Protein AF-A0A8T4ZDG9-F1 (afdb_monomer_lite)

Structure (mmCIF, N/CA/C/O backbone):
data_AF-A0A8T4ZDG9-F1
#
_entry.id   AF-A0A8T4ZDG9-F1
#
loop_
_atom_site.group_PDB
_atom_site.id
_atom_site.type_symbol
_atom_site.label_atom_id
_atom_site.label_alt_id
_atom_site.label_comp_id
_atom_site.label_asym_id
_atom_site.label_entity_id
_atom_site.label_seq_id
_atom_site.pdbx_PDB_ins_code
_atom_site.Cartn_x
_atom_site.Cartn_y
_atom_site.Cartn_z
_atom_site.occupancy
_atom_site.B_iso_or_equiv
_atom_site.auth_seq_id
_atom_site.auth_comp_id
_atom_site.auth_asym_id
_atom_site.auth_atom_id
_atom_site.pdbx_PDB_model_num
ATOM 1 N N . HIS A 1 1 ? -2.688 12.270 -14.370 1.00 51.41 1 HIS A N 1
ATOM 2 C CA . HIS A 1 1 ? -2.656 11.263 -13.291 1.00 51.41 1 HIS A CA 1
ATOM 3 C C . HIS A 1 1 ? -4.030 10.636 -13.156 1.00 51.41 1 HIS A C 1
ATOM 5 O O . HIS A 1 1 ? -4.962 11.357 -12.830 1.00 51.41 1 HIS A O 1
ATOM 11 N N . LEU A 1 2 ? -4.164 9.337 -13.416 1.00 56.06 2 LEU A N 1
ATOM 12 C CA . LEU A 1 2 ? -5.369 8.587 -13.061 1.00 56.06 2 LEU A CA 1
ATOM 13 C C . LEU A 1 2 ? -5.032 7.766 -11.811 1.00 56.06 2 LEU A C 1
ATOM 15 O O . LEU A 1 2 ? -4.257 6.817 -11.917 1.00 56.06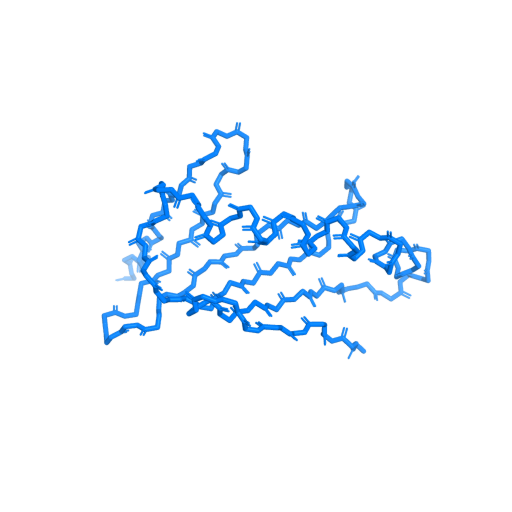 2 LEU A O 1
ATOM 19 N N . PRO A 1 3 ? -5.492 8.169 -10.615 1.00 72.00 3 PRO A N 1
ATOM 20 C CA . PRO A 1 3 ? -5.440 7.283 -9.465 1.00 72.00 3 PRO A CA 1
ATOM 21 C C . PRO A 1 3 ? -6.426 6.136 -9.703 1.00 72.00 3 PRO A C 1
ATOM 23 O O . PRO A 1 3 ? -7.586 6.379 -10.033 1.00 72.00 3 PRO A O 1
ATOM 26 N N . PHE A 1 4 ? -5.970 4.896 -9.536 1.00 88.38 4 PHE A N 1
ATOM 27 C CA . PHE A 1 4 ? -6.896 3.786 -9.343 1.00 88.38 4 PHE A CA 1
ATOM 28 C C . PHE A 1 4 ? -7.306 3.791 -7.870 1.00 88.38 4 PHE A C 1
ATOM 30 O O . PHE A 1 4 ? -6.449 3.840 -6.981 1.00 88.38 4 PHE A O 1
ATOM 37 N N . GLU A 1 5 ? -8.611 3.792 -7.614 1.00 93.00 5 GLU A N 1
ATOM 38 C CA . GLU A 1 5 ? -9.168 3.815 -6.264 1.00 93.00 5 GLU A CA 1
ATOM 39 C C . GLU A 1 5 ? -10.190 2.689 -6.115 1.00 93.00 5 GLU A C 1
ATOM 41 O O . GLU A 1 5 ? -11.019 2.474 -6.999 1.00 93.00 5 GLU A O 1
ATOM 46 N N . CYS A 1 6 ? -10.137 1.976 -4.993 1.00 92.19 6 CYS A N 1
ATOM 47 C CA . CYS A 1 6 ? -11.117 0.949 -4.662 1.00 92.19 6 CYS A CA 1
ATOM 48 C C . CYS A 1 6 ? -11.402 0.916 -3.157 1.00 92.19 6 CYS A C 1
ATOM 50 O O . CYS A 1 6 ? -10.595 1.368 -2.340 1.00 92.19 6 CYS A O 1
ATOM 52 N N . THR A 1 7 ? -12.561 0.364 -2.801 1.00 92.25 7 THR A N 1
ATOM 53 C CA . THR A 1 7 ? -12.920 0.063 -1.414 1.00 92.25 7 THR A CA 1
ATOM 54 C C . THR A 1 7 ? -13.111 -1.437 -1.271 1.00 92.25 7 THR A C 1
ATOM 56 O O . THR A 1 7 ? -13.892 -2.035 -2.009 1.00 92.25 7 THR A O 1
ATOM 59 N N . LEU A 1 8 ? -12.421 -2.034 -0.304 1.00 89.31 8 LEU A N 1
ATOM 60 C CA . LEU A 1 8 ? -12.481 -3.461 -0.017 1.00 89.31 8 LEU A CA 1
ATOM 61 C C . LEU A 1 8 ? -12.489 -3.683 1.496 1.00 89.31 8 LEU A C 1
ATOM 63 O O . LEU A 1 8 ? -11.585 -3.231 2.181 1.00 89.31 8 LEU A O 1
ATOM 67 N N . GLU A 1 9 ? -13.517 -4.350 2.028 1.00 87.12 9 GLU A N 1
ATOM 68 C CA . GLU A 1 9 ? -13.583 -4.769 3.444 1.00 87.12 9 GLU A CA 1
ATOM 69 C C . GLU A 1 9 ? -13.313 -3.642 4.473 1.00 87.12 9 GLU A C 1
ATOM 71 O O . GLU A 1 9 ? -12.791 -3.873 5.558 1.00 87.12 9 GLU A O 1
ATOM 76 N N . GLY A 1 10 ? -13.687 -2.395 4.155 1.00 87.00 10 GLY A N 1
ATOM 77 C CA . GLY A 1 10 ? -13.455 -1.228 5.025 1.00 87.00 10 GLY A CA 1
ATOM 78 C C . GLY A 1 10 ? -12.116 -0.512 4.802 1.00 87.00 10 GLY A C 1
ATOM 79 O O . GLY A 1 10 ? -11.841 0.490 5.467 1.00 87.00 10 GLY A O 1
ATOM 80 N N . PHE A 1 11 ? -11.319 -0.981 3.846 1.00 91.62 11 PHE A N 1
ATOM 81 C CA . PHE A 1 11 ? -10.093 -0.353 3.381 1.00 91.62 11 PHE A CA 1
ATOM 82 C C . PHE A 1 11 ? -10.396 0.470 2.138 1.00 91.62 11 PHE A C 1
ATOM 84 O O . PHE A 1 11 ? -10.853 -0.058 1.128 1.00 91.62 11 PHE A O 1
ATOM 91 N N . ASN A 1 12 ? -10.112 1.764 2.203 1.00 94.25 12 ASN A N 1
ATOM 92 C CA . ASN A 1 12 ? -10.069 2.619 1.028 1.00 94.25 12 ASN A CA 1
ATOM 93 C C . ASN A 1 12 ? -8.638 2.605 0.513 1.00 94.25 12 ASN A C 1
ATOM 95 O O . ASN A 1 12 ? -7.725 2.968 1.249 1.00 94.25 12 ASN A O 1
ATOM 99 N N . VAL A 1 13 ? -8.415 2.208 -0.733 1.00 94.25 13 VAL A N 1
ATOM 100 C CA . VAL A 1 13 ? -7.066 2.078 -1.285 1.00 94.25 13 VAL A CA 1
ATOM 101 C C . VAL A 1 13 ? -6.897 2.999 -2.479 1.00 94.25 13 VAL A C 1
ATOM 103 O O . VAL A 1 13 ? -7.774 3.095 -3.334 1.00 94.25 13 VAL A O 1
ATOM 106 N N . LYS A 1 14 ? -5.766 3.709 -2.517 1.00 94.25 14 LYS A N 1
ATOM 107 C CA . LYS A 1 14 ? -5.386 4.610 -3.610 1.00 94.25 14 LYS A CA 1
ATOM 108 C C . LYS A 1 14 ? -4.033 4.198 -4.169 1.00 94.25 14 LYS A C 1
ATOM 110 O O . LYS A 1 14 ? -3.022 4.345 -3.483 1.00 94.25 14 LYS A O 1
ATOM 115 N N . LEU A 1 15 ? -4.021 3.748 -5.420 1.00 94.06 15 LEU A N 1
ATOM 116 C CA . LEU A 1 15 ? -2.815 3.411 -6.171 1.00 94.06 15 LEU A CA 1
ATOM 117 C C . LEU A 1 15 ? -2.426 4.597 -7.050 1.00 94.06 15 LEU A C 1
ATOM 119 O O . LEU A 1 15 ? -3.240 5.116 -7.819 1.00 94.06 15 LEU A O 1
ATOM 123 N N . ARG A 1 16 ? -1.176 5.052 -6.932 1.00 94.12 16 ARG A N 1
ATOM 124 C CA . ARG A 1 16 ? -0.673 6.226 -7.657 1.00 94.12 16 ARG A CA 1
ATOM 125 C C . ARG A 1 16 ? 0.688 5.960 -8.287 1.00 94.12 16 ARG A C 1
ATOM 127 O O . ARG A 1 16 ? 1.624 5.561 -7.607 1.00 94.12 16 ARG A O 1
ATOM 134 N N . CYS A 1 17 ? 0.824 6.302 -9.565 1.00 93.94 17 CYS A N 1
ATOM 135 C CA . CYS A 1 17 ? 2.116 6.494 -10.220 1.00 93.94 17 CYS A CA 1
ATOM 136 C C . CYS A 1 17 ? 2.367 8.002 -10.387 1.00 93.94 17 CYS A C 1
ATOM 138 O O . CYS A 1 17 ? 1.527 8.720 -10.945 1.00 93.94 17 CYS A O 1
ATOM 140 N N . ARG A 1 18 ? 3.489 8.493 -9.840 1.00 91.19 18 ARG A N 1
ATOM 141 C CA . ARG A 1 18 ? 3.881 9.916 -9.827 1.00 91.19 18 ARG A CA 1
ATOM 142 C C . ARG A 1 18 ? 5.021 10.199 -10.818 1.00 91.19 18 ARG A C 1
ATOM 144 O O . ARG A 1 18 ? 5.887 11.011 -10.527 1.00 91.19 18 ARG A O 1
ATOM 151 N N . SER A 1 19 ? 5.001 9.528 -11.967 1.00 91.25 19 SER A N 1
ATOM 152 C CA . SER A 1 19 ? 5.998 9.700 -13.024 1.00 91.25 19 SER A CA 1
ATOM 153 C C . SER A 1 19 ? 5.411 10.404 -14.242 1.00 91.25 19 SER A C 1
ATOM 155 O O . SER A 1 19 ? 4.222 10.258 -14.541 1.00 91.25 19 SER A O 1
ATOM 157 N N . SER A 1 20 ? 6.254 11.150 -14.951 1.00 91.50 20 SER A N 1
ATOM 158 C CA . SER A 1 20 ? 5.989 11.641 -16.306 1.00 91.50 20 SER A CA 1
ATOM 159 C C . SER A 1 20 ? 6.691 10.798 -17.378 1.00 91.50 20 SER A C 1
ATOM 161 O O . SER A 1 20 ? 6.432 11.005 -18.564 1.00 91.50 20 SER A O 1
ATOM 163 N N . ASP A 1 21 ? 7.546 9.843 -16.990 1.00 95.06 21 ASP A N 1
ATOM 164 C CA . ASP A 1 21 ? 8.180 8.917 -17.927 1.00 95.06 21 ASP A CA 1
ATOM 165 C C . ASP A 1 21 ? 7.150 7.896 -18.424 1.00 95.06 21 ASP A C 1
ATOM 167 O O . ASP A 1 21 ? 6.560 7.131 -17.655 1.00 95.06 21 ASP A O 1
ATOM 171 N N . ARG A 1 22 ? 6.949 7.871 -19.744 1.00 94.56 22 ARG A N 1
ATOM 172 C CA . ARG A 1 22 ? 6.013 6.966 -20.411 1.00 94.56 22 ARG A CA 1
ATOM 173 C C . ARG A 1 22 ? 6.272 5.497 -20.069 1.00 94.56 22 ARG A C 1
ATOM 175 O O . ARG A 1 22 ? 5.308 4.785 -19.813 1.00 94.56 22 ARG A O 1
ATOM 182 N N . LYS A 1 23 ? 7.530 5.051 -20.036 1.00 95.31 23 LYS A N 1
ATOM 183 C CA . LYS A 1 23 ? 7.873 3.647 -19.754 1.00 95.31 23 LYS A CA 1
ATOM 184 C C . LYS A 1 23 ? 7.504 3.261 -18.328 1.00 95.31 23 LYS A C 1
ATOM 186 O O . LYS A 1 23 ? 7.026 2.158 -18.088 1.00 95.31 23 LYS A O 1
ATOM 191 N N . VAL A 1 24 ? 7.694 4.183 -17.386 1.00 94.75 24 VAL A N 1
ATOM 192 C CA . VAL A 1 24 ? 7.310 3.987 -15.982 1.00 94.75 24 VAL A CA 1
ATOM 193 C C . VAL A 1 24 ? 5.788 3.919 -15.849 1.00 94.75 24 VAL A C 1
ATOM 195 O O . VAL A 1 24 ? 5.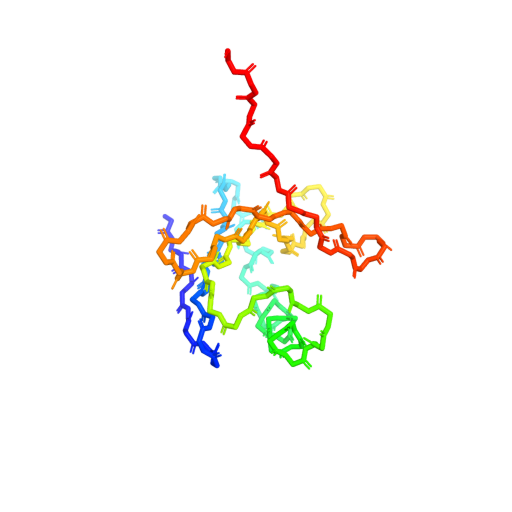267 3.084 -15.115 1.00 94.75 24 VAL A O 1
ATOM 198 N N . VAL A 1 25 ? 5.059 4.770 -16.576 1.00 93.81 25 VAL A N 1
ATOM 199 C CA . VAL A 1 25 ? 3.589 4.756 -16.587 1.00 93.81 25 VAL A CA 1
ATOM 200 C C . VAL A 1 25 ? 3.040 3.473 -17.217 1.00 93.81 25 VAL A C 1
ATOM 202 O O . VAL A 1 25 ? 2.122 2.880 -16.656 1.00 93.81 25 VAL A O 1
ATOM 205 N N . GLU A 1 26 ? 3.604 3.020 -18.338 1.00 94.94 26 GLU A N 1
ATOM 206 C C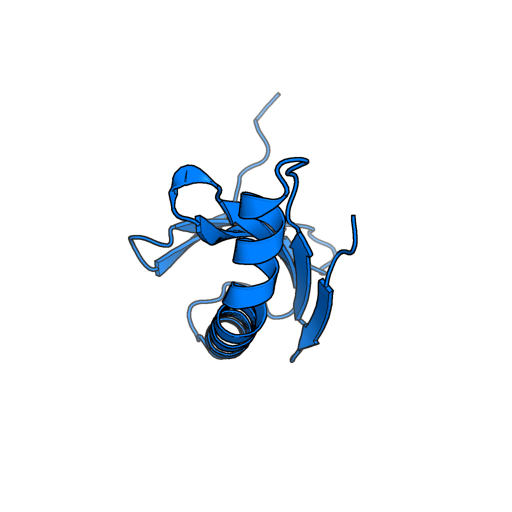A . GLU A 1 26 ? 3.240 1.750 -18.983 1.00 94.94 26 GLU A CA 1
ATOM 207 C C . GLU A 1 26 ? 3.476 0.565 -18.031 1.00 94.94 26 GLU A C 1
ATOM 209 O O . GLU A 1 26 ? 2.551 -0.204 -17.775 1.00 94.94 26 GLU A O 1
ATOM 214 N N . ALA A 1 27 ? 4.649 0.493 -17.393 1.00 94.75 27 ALA A N 1
ATOM 215 C CA . ALA A 1 27 ? 4.949 -0.534 -16.396 1.00 94.75 27 ALA A CA 1
ATOM 216 C C . ALA A 1 27 ? 3.993 -0.495 -15.188 1.00 94.75 27 ALA A C 1
ATOM 218 O O . ALA A 1 27 ? 3.625 -1.538 -14.649 1.00 94.75 27 ALA A O 1
ATOM 219 N N . ALA A 1 28 ? 3.558 0.694 -14.759 1.00 94.88 28 ALA A N 1
ATOM 220 C CA . ALA A 1 28 ? 2.577 0.822 -13.685 1.00 94.88 28 ALA A CA 1
ATOM 221 C C . ALA A 1 28 ? 1.215 0.222 -14.072 1.00 94.88 28 ALA A C 1
ATOM 223 O O . ALA A 1 28 ? 0.606 -0.466 -13.256 1.00 94.88 28 ALA A O 1
A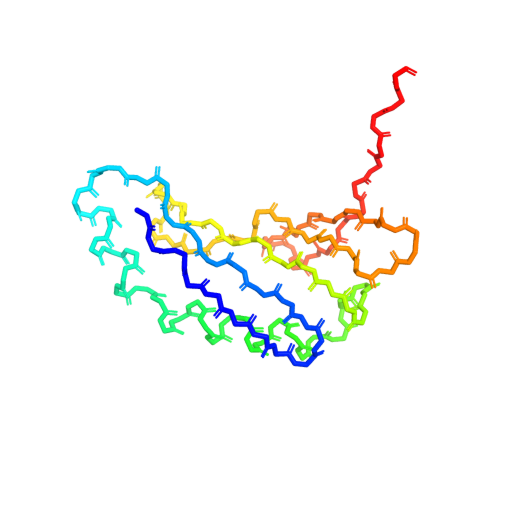TOM 224 N N . PHE A 1 29 ? 0.759 0.420 -15.314 1.00 93.31 29 PHE A N 1
ATOM 225 C CA . PHE A 1 29 ? -0.468 -0.216 -15.802 1.00 93.31 29 PHE A CA 1
ATOM 226 C C . PHE A 1 29 ? -0.338 -1.739 -15.873 1.00 93.31 29 PHE A C 1
ATOM 228 O O . PHE A 1 29 ? -1.226 -2.441 -15.397 1.00 93.31 29 PHE A O 1
ATOM 235 N N . GLU A 1 30 ? 0.780 -2.253 -16.389 1.00 94.56 30 GLU A N 1
ATOM 236 C CA . GLU A 1 30 ? 1.038 -3.699 -16.476 1.00 94.56 30 GLU A CA 1
ATOM 237 C C . GLU A 1 30 ? 1.070 -4.390 -15.103 1.00 94.56 30 GLU A C 1
ATOM 239 O O . GLU A 1 30 ? 0.787 -5.581 -14.987 1.00 94.56 30 GLU A O 1
ATOM 244 N N . ARG A 1 31 ? 1.411 -3.652 -14.040 1.00 94.75 31 ARG A N 1
ATOM 245 C CA . ARG A 1 31 ? 1.504 -4.171 -12.666 1.00 94.75 31 ARG A CA 1
ATOM 246 C C . ARG A 1 31 ? 0.238 -3.973 -11.835 1.00 94.75 31 ARG A C 1
ATOM 248 O O . ARG A 1 31 ? 0.231 -4.363 -10.666 1.00 94.75 31 ARG A O 1
ATOM 255 N N . LEU A 1 32 ? -0.813 -3.377 -12.398 1.00 91.88 32 LEU A N 1
ATOM 256 C CA . LEU A 1 32 ? -2.012 -3.018 -11.643 1.00 91.88 32 LEU A CA 1
ATOM 257 C C . LEU A 1 32 ? -2.732 -4.249 -11.073 1.00 91.88 32 LEU A C 1
ATOM 259 O O . LEU A 1 32 ? -3.105 -4.230 -9.903 1.00 91.88 32 LEU A O 1
ATOM 263 N N . ASP A 1 33 ? -2.848 -5.332 -11.843 1.00 91.81 33 ASP A N 1
ATOM 264 C CA . ASP A 1 33 ? -3.519 -6.565 -11.401 1.00 91.81 33 ASP A CA 1
ATOM 265 C C . ASP A 1 33 ? -2.818 -7.187 -10.188 1.00 91.81 33 ASP A C 1
ATOM 267 O O . ASP A 1 33 ? -3.443 -7.462 -9.164 1.00 91.81 33 ASP A O 1
ATOM 271 N N . SER A 1 34 ? -1.489 -7.299 -10.250 1.00 92.06 34 SER A N 1
ATOM 272 C CA . SER A 1 34 ? -0.686 -7.795 -9.128 1.00 92.06 34 SER A CA 1
ATOM 273 C C . SER A 1 34 ? -0.818 -6.902 -7.888 1.00 92.06 34 SER A C 1
ATOM 275 O O . SER A 1 34 ? -0.844 -7.390 -6.758 1.00 92.06 34 SER A O 1
ATOM 277 N N . ALA A 1 35 ? -0.957 -5.586 -8.071 1.00 91.88 35 ALA A N 1
ATOM 278 C CA . ALA A 1 35 ? -1.210 -4.680 -6.959 1.00 91.88 35 ALA A CA 1
ATOM 279 C C . ALA A 1 35 ? -2.599 -4.899 -6.335 1.00 91.88 35 ALA A C 1
ATOM 281 O O . ALA A 1 35 ? -2.722 -4.861 -5.111 1.00 91.88 35 ALA A O 1
ATOM 282 N N . VAL A 1 36 ? -3.626 -5.177 -7.145 1.00 90.81 36 VAL A N 1
ATOM 283 C CA . VAL A 1 36 ? -4.972 -5.528 -6.663 1.00 90.81 36 VAL A CA 1
ATOM 284 C C . VAL A 1 36 ? -4.955 -6.839 -5.867 1.00 90.81 36 VAL A C 1
ATOM 286 O O . VAL A 1 36 ? -5.540 -6.895 -4.785 1.00 90.81 36 VAL A O 1
ATOM 289 N N . GLU A 1 37 ? -4.229 -7.860 -6.323 1.00 91.12 37 GLU A N 1
ATOM 290 C CA . GLU A 1 37 ? -4.048 -9.119 -5.579 1.00 91.12 37 GLU A CA 1
ATOM 291 C C . GLU A 1 37 ? -3.332 -8.912 -4.235 1.00 91.12 37 GLU A C 1
ATOM 293 O O . GLU A 1 37 ? -3.718 -9.490 -3.210 1.00 91.12 37 GLU A O 1
ATOM 298 N N . ASN A 1 38 ? -2.317 -8.044 -4.209 1.00 89.06 38 ASN A N 1
ATOM 299 C CA . ASN A 1 38 ? -1.612 -7.689 -2.979 1.00 89.06 38 ASN A CA 1
ATOM 300 C C . ASN A 1 38 ? -2.533 -6.971 -1.986 1.00 89.06 38 ASN A C 1
ATOM 302 O O . ASN A 1 38 ? -2.488 -7.261 -0.792 1.00 89.06 38 ASN A O 1
ATOM 306 N N . ILE A 1 39 ? -3.398 -6.075 -2.467 1.00 88.94 39 ILE A N 1
ATOM 307 C CA . ILE A 1 39 ? -4.400 -5.391 -1.638 1.00 88.94 39 ILE A CA 1
ATOM 308 C C . ILE A 1 39 ? -5.386 -6.394 -1.052 1.00 88.94 39 ILE A C 1
ATOM 310 O O . ILE A 1 39 ? -5.642 -6.363 0.147 1.00 88.94 39 ILE A O 1
ATOM 314 N N . TRP A 1 40 ? -5.905 -7.303 -1.876 1.00 89.38 40 TRP A N 1
ATOM 315 C CA . TRP A 1 40 ? -6.803 -8.360 -1.419 1.00 89.38 40 TRP A CA 1
ATOM 316 C C . TRP A 1 40 ? -6.162 -9.238 -0.342 1.00 89.38 40 TRP A C 1
ATOM 318 O O . TRP A 1 40 ? -6.788 -9.583 0.658 1.00 89.38 40 TRP A O 1
ATOM 328 N N . SER A 1 41 ? -4.885 -9.574 -0.521 1.00 88.44 41 SER A N 1
ATOM 329 C CA . SER A 1 41 ? -4.124 -10.316 0.481 1.00 88.44 41 SER A CA 1
ATOM 330 C C . SER A 1 41 ? -3.956 -9.505 1.765 1.00 88.44 41 SER A C 1
ATOM 332 O O . SER A 1 41 ? -4.109 -10.056 2.851 1.00 88.44 41 SER A O 1
ATOM 334 N N . LEU A 1 42 ? -3.686 -8.201 1.653 1.00 84.81 42 LEU A N 1
ATOM 335 C CA . LEU A 1 42 ? -3.505 -7.295 2.785 1.00 84.81 42 LEU A CA 1
ATOM 336 C C . LEU A 1 42 ? -4.759 -7.200 3.664 1.00 84.81 42 LEU A C 1
ATOM 338 O O . LEU A 1 42 ? -4.632 -7.302 4.879 1.00 84.81 42 LEU A O 1
ATOM 342 N N . THR A 1 43 ? -5.958 -7.049 3.082 1.00 83.88 43 THR A N 1
ATOM 343 C CA . THR A 1 43 ? -7.201 -6.897 3.873 1.00 83.88 43 THR A CA 1
ATOM 344 C C . THR A 1 43 ? -7.550 -8.139 4.689 1.00 83.88 43 THR A C 1
ATOM 346 O O . THR A 1 43 ? -8.269 -8.047 5.680 1.00 83.88 43 THR A O 1
ATOM 349 N N . ARG A 1 44 ? -7.004 -9.296 4.303 1.00 85.06 44 ARG A N 1
ATOM 350 C CA . ARG A 1 44 ? -7.243 -10.593 4.944 1.00 85.06 44 ARG A CA 1
ATOM 351 C C . ARG A 1 44 ? -6.208 -10.966 5.994 1.00 85.06 44 ARG A C 1
ATOM 353 O O . ARG A 1 44 ? -6.347 -12.010 6.629 1.00 85.06 44 ARG A O 1
ATOM 360 N N . ARG A 1 45 ? -5.158 -10.164 6.171 1.00 83.06 45 ARG A N 1
ATOM 361 C CA . ARG A 1 45 ? -4.135 -10.462 7.168 1.00 83.06 45 ARG A CA 1
ATOM 362 C C . ARG A 1 45 ? -4.598 -10.086 8.568 1.00 83.06 45 ARG A C 1
ATOM 364 O O . ARG A 1 45 ? -4.993 -8.949 8.825 1.00 83.06 45 ARG A O 1
ATOM 371 N N . GLU A 1 46 ? -4.435 -11.028 9.491 1.00 76.06 46 GLU A N 1
ATOM 372 C CA . GLU A 1 46 ? -4.700 -10.827 10.921 1.00 76.06 46 GLU A CA 1
ATOM 373 C C . GLU A 1 46 ? -3.715 -9.848 11.586 1.00 76.06 46 GLU A C 1
ATOM 375 O O . GLU A 1 46 ? -4.008 -9.312 12.652 1.00 76.06 46 GLU A O 1
ATOM 380 N N . ASP A 1 47 ? -2.563 -9.582 10.957 1.00 83.00 47 ASP A N 1
ATOM 381 C CA . ASP A 1 47 ? -1.514 -8.684 11.462 1.00 83.00 47 ASP A CA 1
ATOM 382 C C . ASP A 1 47 ? -1.818 -7.186 11.260 1.00 83.00 47 ASP A C 1
ATOM 384 O O . ASP A 1 47 ? -1.044 -6.326 11.696 1.00 83.00 47 ASP A O 1
ATOM 388 N N . THR A 1 48 ? -2.942 -6.854 10.619 1.00 84.38 48 THR A N 1
ATOM 389 C CA . THR A 1 48 ? -3.312 -5.471 10.325 1.00 84.38 48 THR A CA 1
ATOM 390 C C . THR A 1 48 ? -3.846 -4.784 11.591 1.00 84.38 48 THR A C 1
ATOM 392 O O . THR A 1 48 ? -4.874 -5.199 12.129 1.00 84.38 48 THR A O 1
ATOM 395 N N . PRO A 1 49 ? -3.224 -3.693 12.085 1.00 86.44 49 PRO A N 1
ATOM 396 C CA . PRO A 1 49 ? -3.566 -3.112 13.388 1.00 86.44 49 PRO A CA 1
ATOM 397 C C . PRO A 1 49 ? -4.861 -2.280 13.386 1.00 86.44 49 PRO A C 1
ATOM 399 O O . PRO A 1 49 ? -5.177 -1.614 14.373 1.00 86.44 49 PRO A O 1
ATOM 402 N N . PHE A 1 50 ? -5.611 -2.278 12.284 1.00 86.56 50 PHE A N 1
ATOM 403 C CA . PHE A 1 50 ? -6.806 -1.466 12.089 1.00 86.56 50 PHE A CA 1
ATOM 404 C C . PHE A 1 50 ? -7.865 -2.204 11.270 1.00 86.56 50 PHE A C 1
ATOM 406 O O . PHE A 1 50 ? -7.555 -2.964 10.361 1.00 86.56 50 PHE A O 1
ATOM 413 N N . LYS A 1 51 ? -9.141 -1.930 11.577 1.00 84.94 51 LYS A N 1
ATOM 414 C CA . LYS A 1 51 ? -10.299 -2.494 10.855 1.00 84.94 51 LYS A CA 1
ATOM 415 C C . LYS A 1 51 ? -10.763 -1.644 9.672 1.00 84.94 51 LYS A C 1
ATOM 417 O O . LYS A 1 51 ? -11.461 -2.140 8.800 1.00 84.94 51 LYS A O 1
ATOM 422 N N . LYS A 1 52 ? -10.460 -0.343 9.692 1.00 90.69 52 LYS A N 1
ATOM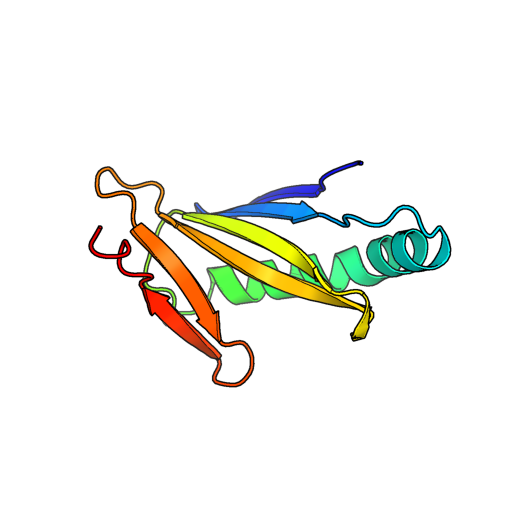 423 C CA . LYS A 1 52 ? -10.822 0.614 8.641 1.00 90.69 52 LYS A CA 1
ATOM 424 C C . LYS A 1 52 ? -9.685 1.598 8.448 1.00 90.69 52 LYS A C 1
ATOM 426 O O . LYS A 1 52 ? -9.266 2.247 9.410 1.00 90.69 52 LYS A O 1
ATOM 431 N N . ALA A 1 53 ? -9.211 1.728 7.219 1.00 94.06 53 ALA A N 1
ATOM 432 C CA . ALA A 1 53 ? -8.109 2.620 6.900 1.00 94.06 53 ALA A CA 1
ATOM 433 C C . ALA A 1 53 ? -8.176 3.127 5.462 1.00 94.06 53 ALA A C 1
ATOM 435 O O . ALA A 1 53 ? -8.731 2.481 4.577 1.00 94.06 53 ALA A O 1
ATOM 436 N N . GLN A 1 54 ? -7.562 4.282 5.236 1.00 94.62 54 GLN A N 1
ATOM 437 C CA . GLN A 1 54 ? -7.140 4.734 3.924 1.00 94.62 54 GLN A CA 1
ATOM 438 C C . GLN A 1 54 ? -5.688 4.295 3.713 1.00 94.62 54 GLN A C 1
ATOM 440 O O . GLN A 1 54 ? -4.789 4.794 4.387 1.00 94.62 54 GLN A O 1
ATOM 445 N N . VAL A 1 55 ? -5.454 3.389 2.769 1.00 94.25 55 VAL A N 1
ATOM 446 C CA . VAL A 1 55 ? -4.123 2.913 2.381 1.00 94.25 55 VAL A CA 1
ATOM 447 C C . VAL A 1 55 ? -3.683 3.644 1.116 1.00 94.25 55 VAL A C 1
ATOM 449 O O . VAL A 1 55 ? -4.440 3.767 0.147 1.00 94.25 55 VAL A O 1
ATOM 452 N N . TYR A 1 56 ? -2.462 4.161 1.136 1.00 93.94 56 TYR A N 1
ATOM 453 C CA . TYR A 1 56 ? -1.824 4.832 0.013 1.00 93.94 56 TYR A CA 1
ATOM 454 C C . TYR A 1 56 ? -0.718 3.937 -0.524 1.00 93.94 56 TYR A C 1
ATOM 456 O O . TYR A 1 56 ? 0.145 3.499 0.234 1.00 93.94 56 TYR A O 1
ATOM 464 N N . ILE A 1 57 ? -0.749 3.675 -1.826 1.00 94.38 57 ILE A N 1
ATOM 465 C CA . ILE A 1 57 ? 0.196 2.790 -2.501 1.00 94.38 57 ILE A CA 1
ATOM 466 C C . ILE A 1 57 ? 0.813 3.551 -3.677 1.00 94.38 57 ILE A C 1
ATOM 468 O O . ILE A 1 57 ? 0.101 4.053 -4.554 1.00 94.38 57 ILE A O 1
ATOM 472 N N . GLY A 1 58 ? 2.136 3.667 -3.677 1.00 94.12 58 GLY A N 1
ATOM 473 C CA . GLY A 1 58 ? 2.918 4.357 -4.695 1.00 94.12 58 GLY A CA 1
ATOM 474 C C . GLY A 1 58 ? 3.611 3.379 -5.640 1.00 94.12 58 GLY A C 1
ATOM 475 O O . GLY A 1 58 ? 4.074 2.323 -5.220 1.00 94.12 58 GLY A O 1
ATOM 476 N N . PHE A 1 59 ? 3.710 3.721 -6.924 1.00 95.00 59 PHE A N 1
ATOM 477 C CA . PHE A 1 59 ? 4.576 2.994 -7.850 1.00 95.00 59 PHE A CA 1
ATOM 478 C C . PHE A 1 59 ? 6.034 3.405 -7.617 1.00 95.00 59 PHE A C 1
ATOM 480 O O . PHE A 1 59 ? 6.404 4.563 -7.811 1.00 95.00 59 PHE A O 1
ATOM 487 N N . HIS A 1 60 ? 6.849 2.462 -7.159 1.00 94.12 60 HIS A N 1
ATOM 488 C CA . HIS A 1 60 ? 8.252 2.660 -6.835 1.00 94.12 60 HIS A CA 1
ATOM 489 C C . HIS A 1 60 ? 9.106 2.408 -8.079 1.00 94.12 60 HIS A C 1
ATOM 491 O O . HIS A 1 60 ? 9.383 1.260 -8.430 1.00 94.12 60 HIS A O 1
ATOM 497 N N . GLU A 1 61 ? 9.522 3.490 -8.742 1.00 93.44 61 GLU A N 1
ATOM 498 C CA . GLU A 1 61 ? 10.251 3.437 -10.018 1.00 93.44 61 GLU A CA 1
ATOM 499 C C . GLU A 1 61 ? 11.509 2.550 -9.982 1.00 93.44 61 GLU A C 1
ATOM 501 O O . GLU A 1 61 ? 11.664 1.740 -10.894 1.00 93.44 61 GLU A O 1
ATOM 506 N N . PRO A 1 62 ? 12.371 2.585 -8.937 1.00 93.75 62 PRO A N 1
ATOM 507 C CA . PRO A 1 62 ? 13.584 1.764 -8.921 1.00 93.75 62 PRO A CA 1
ATOM 508 C C . PRO A 1 62 ? 13.315 0.258 -8.967 1.00 93.75 62 PRO A C 1
ATOM 510 O O . PRO A 1 62 ? 14.125 -0.498 -9.495 1.00 93.75 62 PRO A O 1
ATOM 513 N N . THR A 1 63 ? 12.189 -0.187 -8.403 1.00 93.81 63 THR A N 1
ATOM 514 C CA . THR A 1 63 ? 11.810 -1.609 -8.383 1.00 93.81 63 THR A CA 1
ATOM 515 C C . THR A 1 63 ? 10.694 -1.936 -9.366 1.00 93.81 63 THR A C 1
ATOM 517 O O . THR A 1 63 ? 10.278 -3.091 -9.410 1.00 93.81 63 THR A O 1
ATOM 520 N N . MET A 1 64 ? 10.179 -0.944 -10.102 1.00 94.44 64 MET A N 1
ATOM 521 C CA . MET A 1 64 ? 9.046 -1.063 -11.027 1.00 94.44 64 MET A CA 1
ATOM 522 C C . MET A 1 64 ? 7.857 -1.832 -10.430 1.00 94.44 64 MET A C 1
ATOM 524 O O . MET A 1 64 ? 7.295 -2.725 -11.061 1.00 94.44 64 MET A O 1
ATOM 528 N N . ASN A 1 65 ? 7.507 -1.523 -9.180 1.00 94.19 65 ASN A N 1
ATOM 529 C CA . ASN A 1 65 ? 6.451 -2.215 -8.440 1.00 94.19 65 ASN A CA 1
ATOM 530 C C . ASN A 1 65 ? 5.681 -1.258 -7.532 1.00 94.19 65 ASN A C 1
ATOM 532 O O . ASN A 1 65 ? 6.212 -0.241 -7.093 1.00 94.19 65 ASN A O 1
ATOM 536 N N . TYR A 1 66 ? 4.437 -1.611 -7.221 1.00 93.94 66 TYR A N 1
ATOM 537 C CA . TYR A 1 66 ? 3.638 -0.901 -6.228 1.00 93.94 66 TYR A CA 1
ATOM 538 C C . TYR A 1 66 ? 4.095 -1.238 -4.810 1.00 93.94 66 TYR A C 1
ATOM 540 O O . TYR A 1 66 ? 4.305 -2.405 -4.490 1.00 93.94 66 TYR A O 1
ATOM 548 N N . ARG A 1 67 ? 4.228 -0.207 -3.974 1.00 93.19 67 ARG A N 1
ATOM 549 C CA . ARG A 1 67 ? 4.639 -0.309 -2.573 1.00 93.19 67 ARG A CA 1
ATOM 550 C C . ARG A 1 67 ? 3.707 0.484 -1.678 1.00 93.19 67 ARG A C 1
ATOM 552 O O . ARG A 1 67 ? 3.167 1.510 -2.099 1.00 93.19 67 ARG A O 1
ATOM 559 N N . ILE A 1 68 ? 3.509 0.018 -0.452 1.00 92.56 68 ILE A N 1
ATOM 560 C CA . ILE A 1 68 ? 2.688 0.745 0.520 1.00 92.56 68 ILE A CA 1
ATOM 561 C C . ILE A 1 68 ? 3.453 1.996 0.967 1.00 92.56 68 ILE A C 1
ATOM 563 O O . ILE A 1 68 ? 4.494 1.893 1.607 1.00 92.56 68 ILE A O 1
ATOM 567 N N . ASP A 1 69 ? 2.920 3.179 0.644 1.00 91.25 69 ASP A N 1
ATOM 568 C CA . ASP A 1 69 ? 3.453 4.456 1.129 1.00 91.25 69 ASP A CA 1
ATOM 569 C C . ASP A 1 69 ? 3.123 4.599 2.627 1.00 91.25 69 ASP A C 1
ATOM 571 O O . ASP A 1 69 ? 3.986 4.944 3.428 1.00 91.25 69 ASP A O 1
ATOM 575 N N . ARG A 1 70 ? 1.846 4.386 2.992 1.00 92.88 70 ARG A N 1
ATOM 576 C CA . ARG A 1 70 ? 1.308 4.551 4.357 1.00 92.88 70 ARG A CA 1
ATOM 577 C C . ARG A 1 70 ? -0.149 4.112 4.469 1.00 92.88 70 ARG A C 1
ATOM 579 O O . ARG A 1 70 ? -0.864 4.051 3.467 1.00 92.88 70 ARG A O 1
ATOM 586 N N . ALA A 1 71 ? -0.619 3.923 5.696 1.00 94.31 71 ALA A N 1
ATOM 587 C CA . ALA A 1 71 ? -2.032 3.771 6.020 1.00 94.31 71 ALA A CA 1
ATOM 588 C C . ALA A 1 71 ? -2.467 4.772 7.095 1.00 94.31 71 ALA A C 1
ATOM 590 O O . ALA A 1 71 ? -1.730 5.048 8.036 1.00 94.31 71 ALA A O 1
ATOM 591 N N . VAL A 1 72 ? -3.681 5.301 6.966 1.00 94.56 72 VAL A N 1
A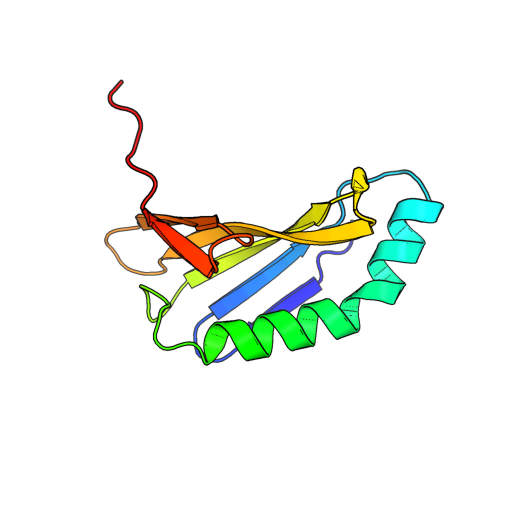TOM 592 C CA . VAL A 1 72 ? -4.298 6.205 7.944 1.00 94.56 72 VAL A CA 1
ATOM 593 C C . VAL A 1 72 ? -5.594 5.575 8.423 1.00 94.56 72 VAL A C 1
ATOM 595 O O . VAL A 1 72 ? -6.450 5.243 7.602 1.00 94.56 72 VAL A O 1
ATOM 598 N N . THR A 1 73 ? -5.762 5.401 9.731 1.00 94.19 73 THR A N 1
ATOM 599 C CA . THR A 1 73 ? -6.995 4.823 10.271 1.00 94.19 73 THR A CA 1
ATOM 600 C C . THR A 1 73 ? -8.167 5.765 10.053 1.00 94.19 73 THR A C 1
ATOM 602 O O . THR A 1 73 ? -8.068 6.976 10.237 1.00 94.19 73 THR A O 1
ATOM 605 N N . LEU A 1 74 ? -9.307 5.194 9.673 1.00 89.12 74 LEU A N 1
ATOM 606 C CA . LEU A 1 74 ? -10.570 5.920 9.531 1.00 89.12 74 LEU A CA 1
ATOM 607 C C . LEU A 1 74 ? -11.373 5.802 10.831 1.00 89.12 74 LEU A C 1
ATOM 609 O O . LEU A 1 74 ? -12.531 5.385 10.837 1.00 89.12 74 LEU A O 1
ATOM 613 N N . THR A 1 75 ? -10.705 6.109 11.941 1.00 86.19 75 THR A N 1
ATOM 614 C CA . THR A 1 75 ? -11.265 6.147 13.295 1.00 86.19 75 THR A CA 1
ATOM 615 C C . THR A 1 75 ? -11.060 7.546 13.883 1.00 86.19 75 THR A C 1
ATOM 617 O O . THR A 1 75 ? -10.190 8.273 13.397 1.00 86.19 75 THR A O 1
ATOM 620 N N . PRO A 1 76 ? -11.827 7.951 14.911 1.00 85.06 76 PRO A N 1
ATOM 621 C CA . PRO A 1 76 ? -11.707 9.284 15.509 1.00 85.06 76 PRO A CA 1
ATOM 622 C C . PRO A 1 76 ? -10.297 9.636 16.003 1.00 85.06 76 PRO A C 1
ATOM 624 O O . PRO A 1 76 ? -9.931 10.805 16.037 1.00 85.06 76 PRO A O 1
ATOM 627 N N . GLU A 1 77 ? -9.495 8.637 16.366 1.00 85.12 77 GLU A N 1
ATOM 628 C CA . GLU A 1 77 ? -8.139 8.811 16.889 1.00 85.12 77 GLU A CA 1
ATOM 629 C C . GLU A 1 77 ? -7.089 9.066 15.799 1.00 85.12 77 GLU A C 1
ATOM 631 O O . GLU A 1 77 ? -5.935 9.291 16.152 1.00 85.12 77 GLU A O 1
ATOM 636 N N . PHE A 1 78 ? -7.459 8.973 14.512 1.00 85.69 78 PHE A N 1
ATOM 637 C CA . PHE A 1 78 ? -6.616 9.238 13.336 1.00 85.69 78 PHE A CA 1
ATOM 638 C C . PHE A 1 78 ? -5.138 8.864 13.530 1.00 85.69 78 PHE A C 1
ATOM 640 O O . PHE A 1 78 ? -4.278 9.704 13.787 1.00 85.69 78 PHE A O 1
ATOM 647 N N . SER A 1 79 ? -4.832 7.576 13.408 1.00 92.31 79 SER A N 1
ATOM 648 C CA . SER A 1 79 ? -3.469 7.061 13.541 1.00 92.31 79 SER A CA 1
ATOM 649 C C . SER A 1 79 ? -2.861 6.758 12.173 1.00 92.31 79 SER A C 1
ATOM 651 O O . SER A 1 79 ? -3.519 6.176 11.313 1.00 92.31 79 SER A O 1
ATOM 653 N N . GLU A 1 80 ? -1.598 7.133 11.980 1.00 94.50 80 GLU A N 1
ATOM 654 C CA . GLU A 1 80 ? -0.834 6.837 10.765 1.00 94.50 80 GLU A CA 1
ATOM 655 C C . GLU A 1 80 ? 0.107 5.651 11.004 1.00 94.50 80 GLU A C 1
ATOM 657 O O . GLU A 1 80 ? 0.654 5.475 12.097 1.00 94.50 80 GLU A O 1
ATOM 662 N N . TYR A 1 81 ? 0.267 4.817 9.983 1.00 93.81 81 TYR A N 1
ATOM 663 C CA . TYR A 1 81 ? 1.071 3.605 10.016 1.00 93.81 81 TYR A CA 1
ATOM 664 C C . TYR A 1 81 ? 1.928 3.493 8.758 1.00 93.81 81 TYR A C 1
ATOM 666 O O . TYR A 1 81 ? 1.470 3.779 7.649 1.00 93.81 81 TYR A O 1
ATOM 674 N N . GLU A 1 82 ? 3.147 3.002 8.937 1.00 93.50 82 GLU A N 1
ATOM 675 C CA . GLU A 1 82 ? 4.025 2.538 7.866 1.00 93.50 82 GLU A CA 1
ATOM 676 C C . GLU A 1 82 ? 4.045 1.008 7.834 1.00 93.50 82 GLU A C 1
ATOM 678 O O . GLU A 1 82 ? 3.849 0.349 8.863 1.00 93.50 82 GLU A O 1
ATOM 683 N N . TYR A 1 83 ? 4.275 0.446 6.649 1.00 91.44 83 TYR A N 1
ATOM 684 C CA . TYR A 1 83 ? 4.399 -0.992 6.463 1.00 91.44 83 TYR A CA 1
ATOM 685 C C . TYR A 1 83 ? 5.815 -1.343 6.019 1.00 91.44 83 TYR A C 1
ATOM 687 O O . TYR A 1 83 ? 6.268 -0.959 4.941 1.00 91.44 83 TYR A O 1
ATOM 695 N N . ASP A 1 84 ? 6.511 -2.100 6.856 1.00 88.50 84 ASP A N 1
ATOM 696 C CA . ASP A 1 84 ? 7.783 -2.709 6.513 1.00 88.50 84 ASP A CA 1
ATOM 697 C C . ASP A 1 84 ? 7.519 -3.964 5.677 1.00 88.50 84 ASP A C 1
ATOM 699 O O . ASP A 1 84 ? 7.278 -5.046 6.209 1.00 88.50 84 ASP A O 1
ATOM 703 N N . GLU A 1 85 ? 7.568 -3.822 4.354 1.00 82.38 85 GLU A N 1
ATOM 704 C CA . GLU A 1 85 ? 7.372 -4.932 3.414 1.00 82.38 85 GLU A CA 1
ATOM 705 C C . GLU A 1 85 ? 8.409 -6.049 3.568 1.00 82.38 85 GLU A C 1
ATOM 707 O O . GLU A 1 85 ? 8.101 -7.204 3.279 1.00 82.38 85 GLU A O 1
ATOM 712 N N . LYS A 1 86 ? 9.626 -5.733 4.032 1.00 84.50 86 LYS A N 1
ATOM 713 C CA . LYS A 1 86 ? 10.697 -6.724 4.194 1.00 84.50 86 LYS A CA 1
ATOM 714 C C . LYS A 1 86 ? 10.396 -7.659 5.360 1.00 84.50 86 LYS A C 1
ATOM 716 O O . LYS A 1 86 ? 10.631 -8.859 5.257 1.00 84.50 86 LYS A O 1
ATOM 721 N N . ASN A 1 87 ? 9.893 -7.099 6.457 1.00 87.00 87 ASN A N 1
ATOM 722 C CA . ASN A 1 87 ? 9.569 -7.847 7.671 1.00 87.00 87 ASN A CA 1
ATOM 723 C C . ASN A 1 87 ? 8.073 -8.172 7.805 1.00 87.00 87 ASN A C 1
ATOM 725 O O . ASN A 1 87 ? 7.673 -8.818 8.770 1.00 87.00 87 ASN A O 1
ATOM 729 N N . GLY A 1 88 ? 7.250 -7.716 6.860 1.00 85.50 88 GLY A N 1
ATOM 730 C CA . GLY A 1 88 ? 5.802 -7.880 6.872 1.00 85.50 88 GLY A CA 1
ATOM 731 C C . GLY A 1 88 ? 5.125 -7.236 8.080 1.00 85.50 88 GLY A C 1
ATOM 732 O O . GLY A 1 88 ? 4.185 -7.814 8.613 1.00 85.50 88 GLY A O 1
ATOM 733 N N . LYS A 1 89 ? 5.619 -6.087 8.559 1.00 89.94 89 LYS A N 1
ATOM 734 C CA . LYS A 1 89 ? 5.222 -5.521 9.856 1.00 89.94 89 LYS A CA 1
ATOM 735 C C . LYS A 1 89 ? 4.677 -4.104 9.737 1.00 89.94 89 LYS A C 1
ATOM 737 O O . LYS A 1 89 ? 5.295 -3.240 9.125 1.00 89.94 89 LYS A O 1
ATOM 742 N N . TRP A 1 90 ? 3.564 -3.846 10.417 1.00 91.62 90 TRP A N 1
ATOM 743 C CA . TRP A 1 90 ? 3.037 -2.499 10.610 1.00 91.62 90 TRP A CA 1
ATOM 744 C C . TRP A 1 90 ? 3.667 -1.806 11.820 1.00 91.62 90 TRP A C 1
ATOM 746 O O . TRP A 1 90 ? 3.746 -2.381 12.910 1.00 91.62 90 TRP A O 1
ATOM 756 N N . SER A 1 91 ? 4.036 -0.540 11.646 1.00 92.94 91 SER A N 1
ATOM 757 C CA . SER A 1 91 ? 4.538 0.326 12.714 1.00 92.94 91 SER A CA 1
ATOM 758 C C . SER A 1 91 ? 3.715 1.605 12.764 1.00 92.94 91 SER A C 1
ATOM 760 O O . SER A 1 91 ? 3.464 2.236 11.739 1.00 92.94 91 SER A O 1
ATOM 762 N N . LYS A 1 92 ? 3.268 1.993 13.962 1.00 93.31 92 LYS A N 1
ATOM 763 C CA . LYS A 1 92 ? 2.552 3.257 14.159 1.00 93.31 92 LYS A CA 1
ATOM 764 C C . LYS A 1 92 ? 3.546 4.413 14.069 1.00 93.31 92 LYS A C 1
ATOM 766 O O . LYS A 1 92 ? 4.510 4.448 14.835 1.00 93.31 92 LYS A O 1
ATOM 771 N N . ILE A 1 93 ? 3.287 5.370 13.185 1.00 90.69 93 ILE A N 1
ATOM 772 C CA . ILE A 1 93 ? 4.081 6.592 13.087 1.00 90.69 93 ILE A CA 1
ATOM 773 C C . ILE A 1 93 ? 3.681 7.480 14.264 1.00 90.69 93 ILE A C 1
ATOM 775 O O . ILE A 1 93 ? 2.522 7.873 14.411 1.00 90.69 93 ILE A O 1
ATOM 779 N N . SER A 1 94 ? 4.633 7.753 15.155 1.00 79.50 94 SER A N 1
ATOM 780 C CA . SER A 1 94 ? 4.407 8.729 16.218 1.00 79.50 94 SER A CA 1
ATOM 781 C C . SER A 1 94 ? 4.487 10.125 15.609 1.00 79.50 94 SER A C 1
ATOM 783 O O . SER A 1 94 ? 5.437 10.383 14.865 1.00 79.50 94 SER A O 1
ATOM 785 N N . PRO A 1 95 ? 3.544 11.035 15.907 1.00 63.78 95 PRO A N 1
ATOM 786 C CA . PRO A 1 95 ? 3.708 12.423 15.510 1.00 63.78 95 PRO A CA 1
ATOM 787 C C . PRO A 1 95 ? 5.036 12.916 16.087 1.00 63.78 95 PRO A C 1
ATOM 789 O O . PRO A 1 95 ? 5.317 12.700 17.272 1.00 63.78 95 PRO A O 1
ATOM 792 N N . ALA A 1 96 ? 5.877 13.509 15.237 1.00 56.22 96 ALA A N 1
ATOM 793 C CA . ALA A 1 96 ? 7.115 14.119 15.692 1.00 56.22 96 ALA A CA 1
ATOM 794 C C . ALA A 1 96 ? 6.765 15.076 16.839 1.00 56.22 96 ALA A C 1
ATOM 796 O O . ALA A 1 96 ? 5.877 15.921 16.696 1.00 56.22 96 ALA A O 1
ATOM 797 N N . LYS A 1 97 ? 7.405 14.891 18.000 1.00 45.78 97 LYS A N 1
ATOM 798 C CA . LYS A 1 97 ? 7.340 15.876 19.078 1.00 45.78 97 LYS A CA 1
ATOM 799 C C . LYS A 1 97 ? 8.000 17.140 18.535 1.00 45.78 97 LYS A C 1
ATOM 801 O O . LYS A 1 97 ? 9.225 17.186 18.463 1.00 45.78 97 LYS A O 1
ATOM 806 N N . ASN A 1 98 ? 7.184 18.085 18.081 1.00 39.06 98 ASN A N 1
ATOM 807 C CA . ASN A 1 98 ? 7.615 19.460 17.863 1.00 39.06 98 ASN A CA 1
ATOM 808 C C . ASN A 1 98 ? 7.862 20.126 19.215 1.00 39.06 98 ASN A C 1
ATOM 810 O O . ASN A 1 98 ? 7.053 19.873 20.140 1.00 39.06 98 ASN A O 1
#

Secondary structure (DSSP, 8-state):
---EEEEETTEEEEEE-----HHHHHHHHHTHHHHHHHHHHHHT-TT-S-SSEEEEEEEEGGGTEEEEEEEEE-STT--EEEEETTTTEEEEPPPP--

Foldseek 3Di:
DDWDWDDDQQETETEDEPDPDPVLVVLSVVQVVVVVVVVVVVQPDPQDPARHWYWYWYQDSVVSHIDTPWIWHPDPVTWIWDADPVVRHIDTDDPPPD

Radius of gyration: 13.92 Å; chains: 1; bounding box: 27×30×40 Å

Sequence (98 aa):
HLPFECTLEGFNVKLRCRSSDRKVVEAAFERLDSAVENIWSLTRREDTPFKKAQVYIGFHEPTMNYRIDRAVTLTPEFSEYEYDEKNGKWSKISPAKN

pLDDT: mean 88.29, std 10.42, range [39.06, 95.31]